Protein AF-A0A916HNC7-F1 (afdb_monomer)

Mean predicted aligned error: 15.99 Å

Structure (mmCIF, N/CA/C/O backbone):
data_AF-A0A916HNC7-F1
#
_entry.id   AF-A0A916HNC7-F1
#
loop_
_atom_site.group_PDB
_atom_site.id
_atom_site.type_symbol
_atom_site.label_atom_id
_atom_site.label_alt_id
_atom_site.label_comp_id
_atom_site.label_asym_id
_atom_site.label_entity_id
_atom_site.label_seq_id
_atom_site.pdbx_PDB_ins_code
_atom_site.Cartn_x
_atom_site.Cartn_y
_atom_site.Cartn_z
_atom_site.occupancy
_atom_site.B_iso_or_equiv
_atom_site.auth_seq_id
_atom_site.auth_comp_id
_atom_site.auth_asym_id
_atom_site.auth_atom_id
_atom_site.pdbx_PDB_model_num
ATOM 1 N N . MET A 1 1 ? 37.718 9.934 -47.289 1.00 66.25 1 MET A N 1
ATOM 2 C CA . MET A 1 1 ? 36.359 10.531 -47.245 1.00 66.25 1 MET A CA 1
ATOM 3 C C . MET A 1 1 ? 35.259 9.534 -46.862 1.00 66.25 1 MET A C 1
ATOM 5 O O . MET A 1 1 ? 34.589 9.770 -45.871 1.00 66.25 1 MET A O 1
ATOM 9 N N . ARG A 1 2 ? 35.081 8.401 -47.563 1.00 83.00 2 ARG A N 1
ATOM 10 C CA . ARG A 1 2 ? 33.967 7.450 -47.305 1.00 83.00 2 ARG A CA 1
ATOM 11 C C . ARG A 1 2 ? 34.020 6.751 -45.932 1.00 83.00 2 ARG A C 1
ATOM 13 O O . ARG A 1 2 ? 32.984 6.486 -45.340 1.00 83.00 2 ARG A O 1
ATOM 20 N N . TRP A 1 3 ? 35.221 6.500 -45.409 1.00 88.69 3 TRP A N 1
ATOM 21 C CA . TRP A 1 3 ? 35.422 5.854 -44.102 1.00 88.69 3 TRP A CA 1
ATOM 22 C C . TRP A 1 3 ? 35.099 6.773 -42.917 1.00 88.69 3 TRP A C 1
ATOM 24 O O . TRP A 1 3 ? 34.517 6.327 -41.938 1.00 88.69 3 TRP A O 1
ATOM 34 N N . LEU A 1 4 ? 35.399 8.070 -43.039 1.00 90.19 4 LEU A N 1
ATOM 35 C CA . LEU A 1 4 ? 35.003 9.080 -42.051 1.00 90.19 4 LEU A CA 1
ATOM 36 C C . LEU A 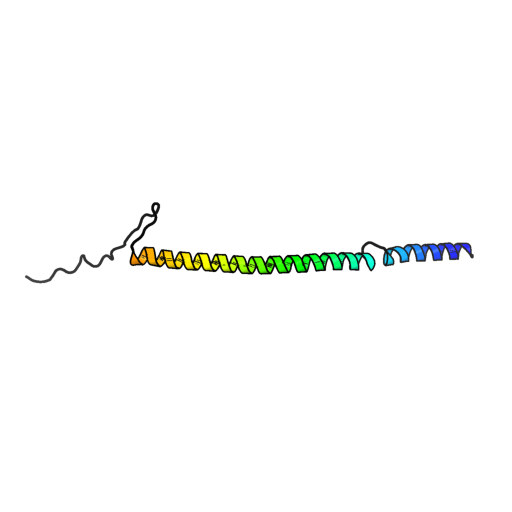1 4 ? 33.478 9.175 -41.931 1.00 90.19 4 LEU A C 1
ATOM 38 O O . LEU A 1 4 ? 32.958 9.240 -40.823 1.00 90.19 4 LEU A O 1
ATOM 42 N N . ALA A 1 5 ? 32.764 9.105 -43.059 1.00 90.50 5 ALA A N 1
ATOM 43 C CA . ALA A 1 5 ? 31.304 9.078 -43.063 1.00 90.50 5 ALA A CA 1
ATOM 44 C C . ALA A 1 5 ? 30.746 7.828 -42.358 1.00 90.50 5 ALA A C 1
ATOM 46 O O . ALA A 1 5 ? 29.813 7.943 -41.571 1.00 90.50 5 ALA A O 1
ATOM 47 N N . LEU A 1 6 ? 31.343 6.650 -42.576 1.00 94.06 6 LEU A N 1
ATOM 48 C CA . LEU A 1 6 ? 30.941 5.417 -41.886 1.00 94.06 6 LEU A CA 1
ATOM 49 C C . LEU A 1 6 ? 31.163 5.490 -40.372 1.00 94.06 6 LEU A C 1
ATOM 51 O O . LEU A 1 6 ? 30.292 5.070 -39.616 1.00 94.06 6 LEU A O 1
ATOM 55 N N . ILE A 1 7 ? 32.285 6.061 -39.927 1.00 94.44 7 ILE A N 1
ATOM 56 C CA . ILE A 1 7 ? 32.565 6.266 -38.498 1.00 94.44 7 ILE A CA 1
ATOM 57 C C . ILE A 1 7 ? 31.541 7.222 -37.880 1.00 94.44 7 ILE A C 1
ATOM 59 O O . ILE A 1 7 ? 31.026 6.949 -36.800 1.00 94.44 7 ILE A O 1
ATOM 63 N N . PHE A 1 8 ? 31.192 8.307 -38.573 1.00 93.00 8 PHE A N 1
ATOM 64 C CA . PHE A 1 8 ? 30.163 9.239 -38.109 1.00 93.00 8 PHE A CA 1
ATOM 65 C C . PHE A 1 8 ? 28.783 8.587 -38.013 1.00 93.00 8 PHE A C 1
ATOM 67 O O . PHE A 1 8 ? 28.088 8.762 -37.016 1.00 93.00 8 PHE A O 1
ATOM 74 N N . VAL A 1 9 ? 28.396 7.793 -39.012 1.00 93.69 9 VAL A N 1
ATOM 75 C CA . VAL A 1 9 ? 27.133 7.043 -38.983 1.00 93.69 9 VAL A CA 1
ATOM 76 C C . VAL A 1 9 ? 27.127 6.038 -37.831 1.00 93.69 9 VAL A C 1
ATOM 78 O O . VAL A 1 9 ? 26.149 5.969 -37.092 1.00 93.69 9 VAL A O 1
ATOM 81 N N . ALA A 1 10 ? 28.226 5.309 -37.623 1.00 92.81 10 ALA A N 1
ATOM 82 C CA . ALA A 1 10 ? 28.357 4.381 -36.504 1.00 92.81 10 ALA A CA 1
ATOM 83 C C . ALA A 1 10 ? 28.262 5.100 -35.148 1.00 92.81 10 ALA A C 1
ATOM 85 O O . ALA A 1 10 ? 27.576 4.615 -34.251 1.00 92.81 10 ALA A O 1
ATOM 86 N N . ALA A 1 11 ? 28.881 6.277 -35.015 1.00 90.75 11 ALA A N 1
ATOM 87 C CA . ALA A 1 11 ? 28.799 7.096 -33.809 1.00 90.75 11 ALA A CA 1
ATOM 88 C C . ALA A 1 11 ? 27.366 7.583 -33.536 1.00 90.75 11 ALA A C 1
ATOM 90 O O . ALA A 1 11 ? 26.909 7.512 -32.399 1.00 90.75 11 ALA A O 1
ATOM 91 N N . ILE A 1 12 ? 26.633 8.010 -34.570 1.00 91.00 12 ILE A N 1
ATOM 92 C CA . ILE A 1 12 ? 25.226 8.425 -34.450 1.00 91.00 12 ILE A CA 1
ATOM 93 C C . ILE A 1 12 ? 24.348 7.244 -34.022 1.00 91.00 12 ILE A C 1
ATOM 95 O O . ILE A 1 12 ? 23.551 7.373 -33.100 1.00 91.00 12 ILE A O 1
ATOM 99 N N . VAL A 1 13 ? 24.510 6.070 -34.637 1.00 89.75 13 VAL A N 1
ATOM 100 C CA . VAL A 1 13 ? 23.737 4.873 -34.262 1.00 89.75 13 VAL A CA 1
ATOM 101 C C . VAL A 1 13 ? 24.046 4.449 -32.825 1.00 89.75 13 VAL A C 1
ATOM 103 O O . VAL A 1 13 ? 23.125 4.144 -32.069 1.00 89.75 13 VAL A O 1
ATOM 106 N N . ALA A 1 14 ? 25.317 4.489 -32.419 1.00 85.31 14 ALA A N 1
ATOM 107 C CA . ALA A 1 14 ? 25.734 4.169 -31.056 1.00 85.31 14 ALA A CA 1
ATOM 108 C C . ALA A 1 14 ? 25.163 5.140 -30.008 1.00 85.31 14 ALA A C 1
ATOM 110 O O . ALA A 1 14 ? 24.919 4.725 -28.878 1.00 85.31 14 ALA A O 1
ATOM 111 N N . LEU A 1 15 ? 24.920 6.403 -30.370 1.00 83.00 15 LEU A N 1
ATOM 112 C CA . LEU A 1 15 ? 24.308 7.410 -29.494 1.00 83.00 15 LEU A CA 1
ATOM 113 C C . LEU A 1 15 ? 22.776 7.320 -29.456 1.00 83.00 15 LEU A C 1
ATOM 115 O O . LEU A 1 15 ? 22.167 7.564 -28.414 1.00 83.00 15 LEU A O 1
ATOM 119 N N . GLN A 1 16 ? 22.151 6.914 -30.561 1.00 80.44 16 GLN A N 1
ATOM 120 C CA . GLN A 1 16 ? 20.698 6.764 -30.659 1.00 80.44 16 GLN A CA 1
ATOM 121 C C . GLN A 1 16 ? 20.205 5.473 -29.989 1.00 80.44 16 GLN A C 1
ATOM 123 O O . GLN A 1 16 ? 19.110 5.447 -29.424 1.00 80.44 16 GLN A O 1
ATOM 128 N N . TYR A 1 17 ? 21.011 4.409 -30.007 1.00 78.50 17 TYR A N 1
ATOM 12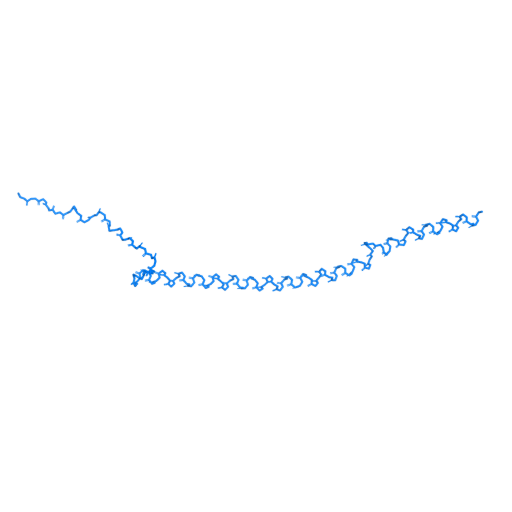9 C CA . TYR A 1 17 ? 20.646 3.101 -29.455 1.00 78.50 17 TYR A CA 1
ATOM 130 C C . TYR A 1 17 ? 20.306 3.136 -27.945 1.00 78.50 17 TYR A C 1
ATOM 132 O O . TYR A 1 17 ? 19.268 2.593 -27.557 1.00 78.50 17 TYR A O 1
ATOM 140 N N . PRO A 1 18 ? 21.069 3.836 -27.077 1.00 75.00 18 PRO A N 1
ATOM 141 C CA . PRO A 1 18 ? 20.712 4.046 -25.675 1.00 75.00 18 PRO A CA 1
ATOM 142 C C . PRO A 1 18 ? 19.415 4.828 -25.463 1.00 75.00 18 PRO A C 1
ATOM 144 O O . PRO A 1 18 ? 18.771 4.636 -24.438 1.00 75.00 18 PRO A O 1
ATOM 147 N N . MET A 1 19 ? 18.994 5.695 -26.389 1.00 69.06 19 MET A N 1
ATOM 148 C CA . MET A 1 19 ? 17.697 6.374 -26.244 1.00 69.06 19 MET A CA 1
ATOM 149 C C . MET A 1 19 ? 16.524 5.425 -26.504 1.00 69.06 19 MET A C 1
ATOM 151 O O . MET A 1 19 ? 15.449 5.609 -25.939 1.00 69.06 19 MET A O 1
ATOM 155 N N . TRP A 1 20 ? 16.724 4.396 -27.331 1.00 66.62 20 TRP A N 1
ATOM 156 C CA . TRP A 1 20 ? 15.684 3.420 -27.656 1.00 66.62 20 TRP A CA 1
ATOM 157 C C . TRP A 1 20 ? 15.648 2.260 -26.644 1.00 66.62 20 TRP A C 1
ATOM 159 O O . TRP A 1 20 ? 14.564 1.815 -26.269 1.00 66.62 20 TRP A O 1
ATOM 169 N N . LEU A 1 21 ? 16.815 1.797 -26.171 1.00 65.56 21 LEU A N 1
ATOM 170 C CA . LEU A 1 21 ? 16.964 0.617 -25.298 1.00 65.56 21 LEU A CA 1
ATOM 171 C C . LEU A 1 21 ? 17.551 0.904 -23.902 1.00 65.56 21 LEU A C 1
ATOM 173 O O . LEU A 1 21 ? 17.734 -0.020 -23.112 1.00 65.56 21 LEU A O 1
ATOM 177 N N . GLY A 1 22 ? 17.893 2.149 -23.580 1.00 65.56 22 GLY A N 1
ATOM 178 C CA . GLY A 1 22 ? 18.485 2.499 -22.288 1.00 65.56 22 GLY A CA 1
ATOM 179 C C . GLY A 1 22 ? 17.513 2.346 -21.122 1.00 65.56 22 GLY A C 1
ATOM 180 O O . GLY A 1 22 ? 16.326 2.088 -21.295 1.00 65.56 22 GLY A O 1
ATOM 181 N N . LYS A 1 23 ? 18.018 2.563 -19.904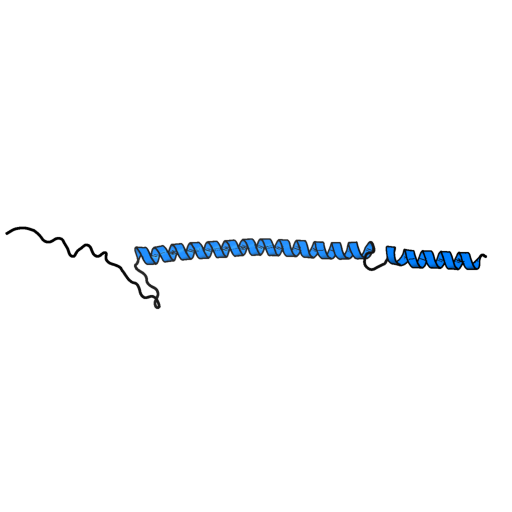 1.00 58.50 23 LYS A N 1
ATOM 182 C CA . LYS A 1 23 ? 17.306 2.365 -18.623 1.00 58.50 23 LYS A CA 1
ATOM 183 C C . LYS A 1 23 ? 15.991 3.163 -18.466 1.00 58.50 23 LYS A C 1
ATOM 185 O O . LYS A 1 23 ? 15.264 2.915 -17.514 1.00 58.50 23 LYS A O 1
ATOM 190 N N . GLY A 1 24 ? 15.680 4.080 -19.389 1.00 58.53 24 GLY A N 1
ATOM 191 C CA . GLY A 1 24 ? 14.406 4.808 -19.493 1.00 58.53 24 GLY A CA 1
ATOM 192 C C . GLY A 1 24 ? 13.704 4.672 -20.856 1.00 58.53 24 GLY A C 1
ATOM 193 O O . GLY A 1 24 ? 12.855 5.492 -21.187 1.00 58.53 24 GLY A O 1
ATOM 194 N N . GLY A 1 25 ? 14.082 3.689 -21.677 1.00 68.50 25 GLY A N 1
ATOM 195 C CA . GLY A 1 25 ? 13.490 3.446 -22.992 1.00 68.50 25 GLY A CA 1
ATOM 196 C C . GLY A 1 25 ? 12.048 2.931 -22.907 1.00 68.50 25 GLY A C 1
ATOM 197 O O . GLY A 1 25 ? 11.619 2.380 -21.892 1.00 68.50 25 GLY A O 1
ATOM 198 N N . TRP A 1 26 ? 11.305 3.058 -24.008 1.00 61.66 26 TRP A N 1
ATOM 199 C CA . TRP A 1 26 ? 9.867 2.741 -24.120 1.00 61.66 26 TRP A CA 1
ATOM 200 C C . TRP A 1 26 ? 9.478 1.316 -23.672 1.00 61.66 26 TRP A C 1
ATOM 202 O O . TRP A 1 26 ? 8.332 1.055 -23.307 1.00 61.66 26 TRP A O 1
ATOM 212 N N . PHE A 1 27 ? 10.416 0.367 -23.701 1.00 65.19 27 PHE A N 1
ATOM 213 C CA . PHE A 1 27 ? 10.202 -0.989 -23.187 1.00 65.19 27 PHE A CA 1
ATOM 214 C C . PHE A 1 27 ? 10.298 -1.070 -21.659 1.00 65.19 27 PHE A C 1
ATOM 216 O O . PHE A 1 27 ? 9.471 -1.737 -21.045 1.00 65.19 27 PHE A O 1
ATOM 223 N N . ALA A 1 28 ? 11.249 -0.359 -21.046 1.00 66.19 28 ALA A N 1
ATOM 224 C CA . ALA A 1 28 ? 11.417 -0.331 -19.595 1.00 66.19 28 ALA A CA 1
ATOM 225 C C . ALA A 1 28 ? 10.244 0.381 -18.906 1.00 66.19 28 ALA A C 1
ATOM 227 O O . ALA A 1 28 ? 9.759 -0.093 -17.884 1.00 66.19 28 ALA A O 1
ATOM 228 N N . VAL A 1 29 ? 9.737 1.467 -19.505 1.00 68.69 29 VAL A N 1
ATOM 229 C CA . VAL A 1 29 ? 8.566 2.196 -18.986 1.00 68.69 29 VAL A CA 1
ATOM 230 C C . VAL A 1 29 ? 7.313 1.323 -19.006 1.00 68.69 29 VAL A C 1
ATOM 232 O O . VAL A 1 29 ? 6.605 1.277 -18.012 1.00 68.69 29 VAL A O 1
ATOM 235 N N . ARG A 1 30 ? 7.063 0.561 -20.081 1.00 65.38 30 ARG A N 1
ATOM 236 C CA . ARG A 1 30 ? 5.877 -0.312 -20.158 1.00 65.38 30 ARG A CA 1
ATOM 237 C C . ARG A 1 30 ? 5.895 -1.453 -19.144 1.00 65.38 30 ARG A C 1
ATOM 239 O O . ARG A 1 30 ? 4.848 -1.796 -18.603 1.00 65.38 30 ARG A O 1
ATOM 246 N N . GLU A 1 31 ? 7.062 -2.036 -18.887 1.00 69.94 31 GLU A N 1
ATOM 247 C CA . GLU A 1 31 ? 7.193 -3.088 -17.875 1.00 69.94 31 GLU A CA 1
ATOM 248 C C . GLU A 1 31 ? 7.065 -2.514 -16.457 1.00 69.94 31 GLU A C 1
ATOM 250 O O . GLU A 1 31 ? 6.385 -3.094 -15.610 1.00 69.94 31 GLU A O 1
ATOM 255 N N . LEU A 1 32 ? 7.642 -1.334 -16.211 1.00 68.25 32 LEU A N 1
ATOM 256 C CA . LEU A 1 32 ? 7.533 -0.662 -14.920 1.00 68.25 32 LEU A CA 1
ATOM 257 C C . LEU A 1 32 ? 6.101 -0.174 -14.647 1.00 68.25 32 LEU A C 1
ATOM 259 O O . LEU A 1 32 ? 5.596 -0.387 -13.549 1.00 68.25 32 LEU A O 1
ATOM 263 N N . ASP A 1 33 ? 5.410 0.384 -15.644 1.00 74.12 33 ASP A N 1
ATOM 264 C CA . ASP A 1 33 ? 3.995 0.770 -15.543 1.00 74.12 33 ASP A CA 1
ATOM 265 C C . ASP A 1 33 ? 3.106 -0.438 -15.246 1.00 74.12 33 ASP A C 1
ATOM 267 O O . ASP A 1 33 ? 2.209 -0.368 -14.401 1.00 74.12 33 ASP A O 1
ATOM 271 N N . ARG A 1 34 ? 3.381 -1.581 -15.885 1.00 71.31 34 ARG A N 1
ATOM 272 C CA . ARG A 1 34 ? 2.665 -2.827 -15.608 1.00 71.31 34 ARG A CA 1
ATOM 273 C C . ARG A 1 34 ? 2.870 -3.264 -14.154 1.00 71.31 34 ARG A C 1
ATOM 275 O O . ARG A 1 34 ? 1.890 -3.580 -13.482 1.00 71.31 34 ARG A O 1
ATOM 282 N N . GLN A 1 35 ? 4.096 -3.232 -13.635 1.00 71.81 35 GLN A N 1
ATOM 283 C CA . GLN A 1 35 ? 4.373 -3.584 -12.234 1.00 71.81 35 GLN A CA 1
ATOM 284 C C . GLN A 1 35 ? 3.732 -2.604 -11.241 1.00 71.81 35 GLN A C 1
ATOM 286 O O . GLN A 1 35 ? 3.157 -3.034 -10.238 1.00 71.81 35 GLN A O 1
ATOM 291 N N . VAL A 1 36 ? 3.758 -1.303 -11.543 1.00 76.69 36 VAL A N 1
ATOM 292 C CA . VAL A 1 36 ? 3.107 -0.266 -10.730 1.00 76.69 36 VAL A CA 1
ATOM 293 C C . VAL A 1 36 ? 1.590 -0.452 -10.718 1.00 76.69 36 VAL A C 1
ATOM 295 O O . VAL A 1 36 ? 0.985 -0.339 -9.654 1.00 76.69 36 VAL A O 1
ATOM 298 N N . SER A 1 37 ? 0.968 -0.779 -11.856 1.00 73.44 37 SER A N 1
ATOM 299 C CA . SER A 1 37 ? -0.481 -1.020 -11.922 1.00 73.44 37 SER A CA 1
ATOM 300 C C . SER A 1 37 ? -0.908 -2.196 -11.038 1.00 73.44 37 SER A C 1
ATOM 302 O O . SER A 1 37 ? -1.794 -2.048 -10.202 1.00 73.44 37 SER A O 1
ATOM 304 N N . LEU A 1 38 ? -0.187 -3.320 -11.106 1.00 74.81 38 LEU A N 1
ATOM 305 C CA . LEU A 1 38 ? -0.474 -4.506 -10.296 1.00 74.81 38 LEU A CA 1
ATOM 306 C C . LEU A 1 38 ? -0.313 -4.238 -8.793 1.00 74.81 38 LEU A C 1
ATOM 308 O O . LEU A 1 38 ? -1.108 -4.715 -7.984 1.00 74.81 38 LEU A O 1
ATOM 312 N N . GLN A 1 39 ? 0.704 -3.463 -8.404 1.00 70.19 39 GLN A N 1
ATOM 313 C CA . GLN A 1 39 ? 0.889 -3.075 -7.005 1.00 70.19 39 GLN A CA 1
ATOM 314 C C . GLN A 1 39 ? -0.168 -2.083 -6.516 1.00 70.19 39 GLN A C 1
ATOM 316 O O . GLN A 1 39 ? -0.514 -2.116 -5.333 1.00 70.19 39 GLN A O 1
ATOM 321 N N . ARG A 1 40 ? -0.681 -1.205 -7.386 1.00 76.56 40 ARG A N 1
ATOM 322 C CA . ARG A 1 40 ? -1.768 -0.281 -7.037 1.00 76.56 40 ARG A CA 1
ATOM 323 C C . ARG A 1 40 ? -3.065 -1.030 -6.767 1.00 76.56 40 ARG A C 1
ATOM 325 O O . ARG A 1 40 ? -3.634 -0.825 -5.699 1.00 76.56 40 ARG A O 1
ATOM 332 N N . ASP A 1 41 ? -3.446 -1.957 -7.639 1.00 78.69 41 ASP A N 1
ATOM 333 C CA . ASP A 1 41 ? -4.656 -2.770 -7.459 1.00 78.69 41 ASP A CA 1
ATOM 334 C C . ASP A 1 41 ? -4.584 -3.612 -6.172 1.00 78.69 41 ASP A C 1
ATOM 336 O O . ASP A 1 41 ? -5.543 -3.710 -5.401 1.00 78.69 41 ASP A O 1
ATOM 340 N N . ALA A 1 42 ? -3.412 -4.195 -5.890 1.00 80.69 42 ALA A N 1
ATOM 341 C CA . ALA A 1 42 ? -3.191 -4.950 -4.660 1.00 80.69 42 ALA A CA 1
ATOM 342 C C . ALA A 1 42 ? -3.282 -4.059 -3.408 1.00 80.69 42 ALA A C 1
ATOM 344 O O . ALA A 1 42 ? -3.911 -4.447 -2.419 1.00 80.69 42 ALA A O 1
ATOM 345 N N . ASN A 1 43 ? -2.689 -2.861 -3.450 1.00 84.81 43 ASN A N 1
ATOM 346 C CA . ASN A 1 43 ? -2.771 -1.896 -2.352 1.00 84.81 43 ASN A CA 1
ATOM 347 C C . ASN A 1 43 ? -4.195 -1.398 -2.124 1.00 84.81 43 ASN A C 1
ATOM 349 O O . ASN A 1 43 ? -4.611 -1.276 -0.976 1.00 84.81 43 ASN A O 1
ATOM 353 N N . GLU A 1 44 ? -4.958 -1.137 -3.181 1.00 85.19 44 GLU A N 1
ATOM 354 C CA . GLU A 1 44 ? -6.345 -0.693 -3.060 1.00 85.19 44 GLU A CA 1
ATOM 355 C C . GLU A 1 44 ? -7.205 -1.756 -2.368 1.00 85.19 44 GLU A C 1
ATOM 357 O O . GLU A 1 44 ? -7.932 -1.459 -1.418 1.00 85.19 44 GLU A O 1
ATOM 362 N N . LYS A 1 45 ? -7.032 -3.028 -2.744 1.00 83.56 45 LYS A N 1
ATOM 363 C CA . LYS A 1 45 ? -7.708 -4.149 -2.081 1.00 83.56 45 LYS A CA 1
ATOM 364 C C . LYS A 1 45 ? -7.335 -4.278 -0.603 1.00 83.56 45 LYS A C 1
ATOM 366 O O . LYS A 1 45 ? -8.198 -4.580 0.225 1.00 83.56 45 LYS A O 1
ATOM 371 N N . LEU A 1 46 ? -6.062 -4.075 -0.263 1.00 80.12 46 LEU A N 1
ATOM 372 C CA . LEU A 1 46 ? -5.609 -4.075 1.128 1.00 80.12 46 LEU A CA 1
ATOM 373 C C . LEU A 1 46 ? -6.172 -2.882 1.904 1.00 80.12 46 LEU A C 1
ATOM 375 O O . LEU A 1 46 ? -6.588 -3.062 3.047 1.00 80.12 46 LEU A O 1
ATOM 379 N N . ARG A 1 47 ? -6.248 -1.700 1.283 1.00 85.44 47 ARG A N 1
ATOM 380 C CA . ARG A 1 47 ? -6.804 -0.495 1.904 1.00 85.44 47 ARG A CA 1
ATOM 381 C C . ARG A 1 47 ? -8.280 -0.674 2.242 1.00 85.44 47 ARG A C 1
ATOM 383 O O . ARG A 1 47 ? -8.646 -0.462 3.389 1.00 85.44 47 ARG A O 1
ATOM 390 N N . MET A 1 48 ? -9.085 -1.177 1.304 1.00 85.19 48 MET A N 1
ATOM 391 C CA . MET A 1 48 ? -10.506 -1.464 1.551 1.00 85.19 48 MET A CA 1
ATOM 392 C C . MET A 1 48 ? -10.713 -2.455 2.704 1.00 85.19 48 MET A C 1
ATOM 394 O O . MET A 1 48 ? -11.600 -2.278 3.533 1.00 85.19 48 MET A O 1
ATOM 398 N N . ARG A 1 49 ? -9.883 -3.503 2.788 1.00 86.50 49 ARG A N 1
ATOM 399 C CA . ARG A 1 49 ? -9.941 -4.464 3.902 1.00 86.50 49 ARG A CA 1
ATOM 400 C C . ARG A 1 49 ? -9.563 -3.837 5.237 1.00 86.50 49 ARG A C 1
ATOM 402 O O . ARG A 1 49 ? -10.168 -4.172 6.246 1.00 86.50 49 ARG A O 1
ATOM 409 N N . ASN A 1 50 ? -8.551 -2.977 5.242 1.00 90.50 50 ASN A N 1
ATOM 410 C CA . ASN A 1 50 ? -8.112 -2.295 6.451 1.00 90.50 50 ASN A CA 1
ATOM 411 C C . ASN A 1 50 ? -9.190 -1.319 6.942 1.00 90.50 50 ASN A C 1
ATOM 413 O O . ASN A 1 50 ? -9.542 -1.352 8.111 1.00 90.50 50 ASN A O 1
ATOM 417 N N . GLU A 1 51 ? -9.792 -0.548 6.034 1.00 88.38 51 GLU A N 1
ATOM 418 C CA . GLU A 1 51 ? -10.921 0.336 6.343 1.00 88.38 51 GLU A CA 1
ATOM 419 C C . GLU A 1 51 ? -12.113 -0.438 6.934 1.00 88.38 51 GLU A C 1
ATOM 421 O O . GLU A 1 51 ? -12.689 0.005 7.926 1.00 88.38 51 GLU A O 1
ATOM 426 N N . ALA A 1 52 ? -12.447 -1.613 6.385 1.00 87.25 52 ALA A N 1
ATOM 427 C CA . ALA A 1 52 ? -13.499 -2.471 6.935 1.00 87.25 52 ALA A CA 1
ATOM 428 C C . ALA A 1 52 ? -13.151 -3.004 8.336 1.00 87.25 52 ALA A C 1
ATOM 430 O O . ALA A 1 52 ? -13.9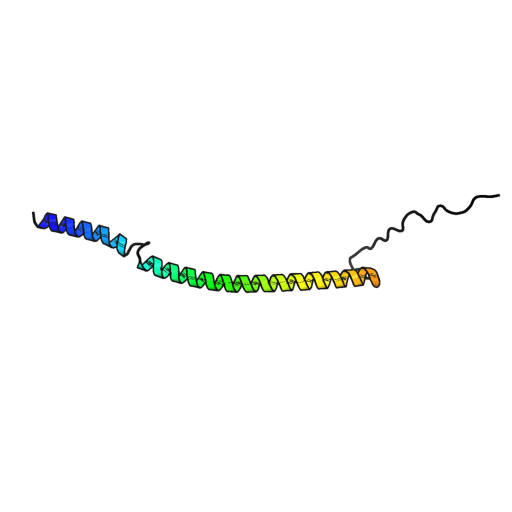51 -2.882 9.256 1.00 87.25 52 ALA A O 1
ATOM 431 N N . LEU A 1 53 ? -11.937 -3.530 8.525 1.00 84.94 53 LEU A N 1
ATOM 432 C CA . LEU A 1 53 ? -11.485 -4.029 9.829 1.00 84.94 53 LEU A CA 1
ATOM 433 C C . LEU A 1 53 ? -11.434 -2.925 10.888 1.00 84.94 53 LEU A C 1
ATOM 435 O O . LEU A 1 53 ? -11.763 -3.160 12.045 1.00 84.94 53 LEU A O 1
ATOM 439 N N . ASP A 1 54 ? -11.019 -1.721 10.510 1.00 89.06 54 ASP A N 1
ATOM 440 C CA . ASP A 1 54 ? -10.967 -0.583 11.422 1.00 89.06 54 ASP A CA 1
ATOM 441 C C . ASP A 1 54 ? -12.371 -0.082 11.799 1.00 89.06 54 ASP A C 1
ATOM 443 O O . ASP A 1 54 ? -12.584 0.397 12.915 1.00 89.06 54 ASP A O 1
ATOM 447 N N . ALA A 1 55 ? -13.349 -0.224 10.900 1.00 85.31 55 ALA A N 1
ATOM 448 C CA . ALA A 1 55 ? -14.754 -0.009 11.228 1.00 85.31 55 ALA A CA 1
ATOM 449 C C . ALA A 1 55 ? -15.264 -1.075 12.213 1.00 85.31 55 ALA A C 1
ATOM 451 O O . ALA A 1 55 ? -15.839 -0.709 13.236 1.00 85.31 55 ALA A O 1
ATOM 452 N N . ASP A 1 56 ? -14.972 -2.356 11.972 1.00 84.88 56 ASP A N 1
ATOM 453 C CA . ASP A 1 56 ? -15.360 -3.457 12.866 1.00 84.88 56 ASP A CA 1
ATOM 454 C C . ASP A 1 56 ? -14.749 -3.289 14.268 1.00 84.88 56 ASP A C 1
ATOM 456 O O . ASP A 1 56 ? -15.423 -3.456 15.284 1.00 84.88 56 ASP A O 1
ATOM 460 N N . VAL A 1 57 ? -13.469 -2.909 14.350 1.00 88.31 57 VAL A N 1
ATOM 461 C CA . VAL A 1 57 ? -12.790 -2.653 15.631 1.00 88.31 57 VAL A CA 1
ATOM 462 C C . VAL A 1 57 ? -13.422 -1.475 16.366 1.00 88.31 57 VAL A C 1
ATOM 464 O O . VAL A 1 57 ? -13.553 -1.524 17.591 1.00 88.31 57 VAL A O 1
ATOM 467 N N . ARG A 1 58 ? -13.801 -0.411 15.651 1.00 86.12 58 ARG A N 1
ATOM 468 C CA . ARG A 1 58 ? -14.491 0.734 16.256 1.00 86.12 58 ARG A CA 1
ATOM 469 C C . ARG A 1 58 ? -15.866 0.344 16.781 1.00 86.12 58 ARG A C 1
ATOM 471 O O . ARG A 1 58 ? -16.162 0.674 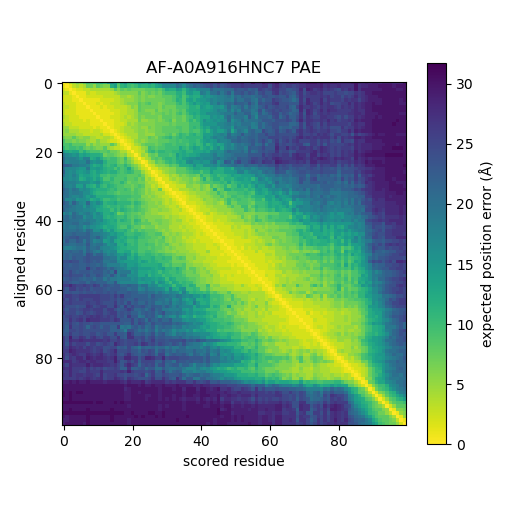17.924 1.00 86.12 58 ARG A O 1
ATOM 478 N N . ASP A 1 59 ? -16.647 -0.399 16.005 1.00 85.69 59 ASP A N 1
ATOM 479 C CA . ASP A 1 59 ? -17.970 -0.872 16.417 1.00 85.69 59 ASP A CA 1
ATOM 480 C C . ASP A 1 59 ? -17.890 -1.770 17.661 1.00 85.69 59 ASP A C 1
ATOM 482 O O . ASP A 1 59 ? -18.578 -1.531 18.653 1.00 85.69 59 ASP A O 1
ATOM 486 N N . LEU A 1 60 ? -16.953 -2.724 17.678 1.00 85.06 60 LEU A N 1
ATOM 487 C CA . LEU A 1 60 ? -16.710 -3.586 18.838 1.00 85.06 60 LEU A CA 1
ATOM 488 C C . LEU A 1 60 ? -16.306 -2.790 20.083 1.00 85.06 60 LEU A C 1
ATOM 490 O O . LEU A 1 60 ? -16.788 -3.081 21.179 1.00 85.06 60 LEU A O 1
ATOM 494 N N . LYS A 1 61 ? -15.439 -1.780 19.932 1.00 82.81 61 LYS A N 1
ATOM 495 C CA . LYS A 1 61 ? -15.034 -0.912 21.046 1.00 82.81 61 LYS A CA 1
ATOM 496 C C . LYS A 1 61 ? -16.215 -0.116 21.582 1.00 82.81 61 LYS A C 1
ATOM 498 O O . LYS A 1 61 ? -16.491 -0.206 22.774 1.00 82.81 61 LYS A O 1
ATOM 503 N N . THR A 1 62 ? -16.948 0.583 20.720 1.00 80.69 62 THR A N 1
ATOM 504 C CA . THR A 1 62 ? -18.112 1.378 21.128 1.00 80.69 62 THR A CA 1
ATOM 505 C C . THR A 1 62 ? -19.202 0.509 21.758 1.00 80.69 62 THR A C 1
ATOM 507 O O . THR A 1 62 ? -19.759 0.878 22.790 1.00 80.69 62 THR A O 1
ATOM 510 N N . GLY A 1 63 ? -19.464 -0.679 21.206 1.00 82.31 63 GLY A N 1
ATOM 511 C CA . GLY A 1 63 ? -20.381 -1.647 21.805 1.00 82.31 63 GLY A CA 1
ATOM 512 C C . GLY A 1 63 ? -19.919 -2.116 23.187 1.00 82.31 63 GLY A C 1
ATOM 513 O O . GLY A 1 63 ? -20.722 -2.176 24.117 1.00 82.31 63 GLY A O 1
ATOM 514 N N . SER A 1 64 ? -18.623 -2.400 23.354 1.00 81.62 64 SER A N 1
ATOM 515 C CA . SER A 1 64 ? -18.061 -2.821 24.644 1.00 81.62 64 SER A CA 1
ATOM 516 C C . SER A 1 64 ? -18.101 -1.716 25.705 1.00 81.62 64 SER A C 1
ATOM 518 O O . SER A 1 64 ? -18.466 -1.991 26.845 1.00 81.62 64 SER A O 1
ATOM 520 N N . GLU A 1 65 ? -17.817 -0.469 25.324 1.00 84.31 65 GLU A N 1
ATOM 521 C CA . GLU A 1 65 ? -17.884 0.701 26.205 1.00 84.31 65 GLU A CA 1
ATOM 522 C C . GLU A 1 65 ? -19.323 0.968 26.658 1.00 84.31 65 GLU A C 1
ATOM 524 O O . GLU A 1 65 ? -19.565 1.169 27.847 1.00 84.31 65 GLU A O 1
ATOM 529 N N . ALA A 1 66 ? -20.294 0.878 25.744 1.00 81.81 66 ALA A N 1
ATOM 530 C CA . ALA A 1 66 ? -21.709 1.035 26.074 1.00 81.81 66 ALA A CA 1
ATOM 531 C C . ALA A 1 66 ? -22.202 -0.043 27.058 1.00 81.81 66 ALA A C 1
ATOM 533 O O . ALA A 1 66 ? -22.983 0.241 27.971 1.00 81.81 66 ALA A O 1
ATOM 534 N N . ILE A 1 67 ? -21.735 -1.286 26.900 1.00 84.56 67 ILE A N 1
ATOM 535 C CA . ILE A 1 67 ? -22.053 -2.380 27.828 1.00 84.56 67 ILE A CA 1
ATOM 536 C C . ILE A 1 67 ? -21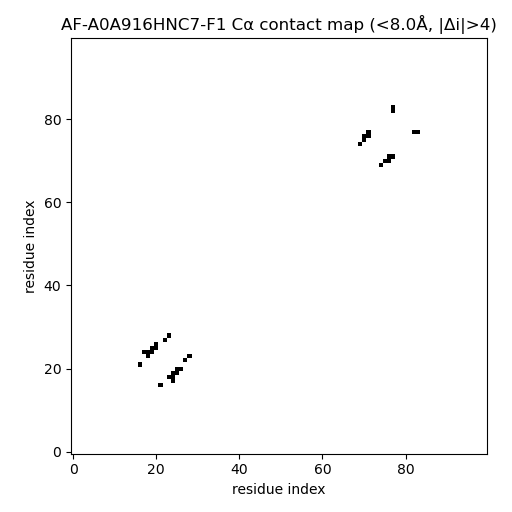.374 -2.156 29.185 1.00 84.56 67 ILE A C 1
ATOM 538 O O . ILE A 1 67 ? -22.005 -2.360 30.225 1.00 84.56 67 ILE A O 1
ATOM 542 N N . GLU A 1 68 ? -20.114 -1.719 29.199 1.00 86.88 68 GLU A N 1
ATOM 543 C CA . GLU A 1 68 ? -19.380 -1.428 30.431 1.00 86.88 68 GLU A CA 1
ATOM 544 C C . GLU A 1 68 ? -20.032 -0.283 31.218 1.00 86.88 68 GLU A C 1
ATOM 546 O O . GLU A 1 68 ? -20.220 -0.400 32.430 1.00 86.88 68 GLU A O 1
ATOM 551 N N . GLU A 1 69 ? -20.450 0.791 30.546 1.00 84.44 69 GLU A N 1
ATOM 552 C CA . GLU A 1 69 ? -21.145 1.913 31.180 1.00 84.44 69 GLU A CA 1
ATOM 553 C C . GLU A 1 69 ? -22.477 1.472 31.798 1.00 84.44 69 GLU A C 1
ATOM 555 O O . GLU A 1 69 ? -22.781 1.830 32.940 1.00 84.44 69 GLU A O 1
ATOM 560 N N . ARG A 1 70 ? -23.244 0.618 31.107 1.00 85.06 70 ARG A N 1
ATOM 561 C CA . ARG A 1 70 ? -24.475 0.016 31.644 1.00 85.06 70 ARG A CA 1
ATOM 562 C C . ARG A 1 70 ? -24.194 -0.850 32.877 1.00 85.06 70 ARG A C 1
ATOM 564 O O . ARG A 1 70 ? -24.891 -0.728 33.882 1.00 85.06 70 ARG A O 1
ATOM 571 N N . ALA A 1 71 ? -23.164 -1.694 32.834 1.00 88.00 71 ALA A N 1
ATOM 572 C CA . ALA A 1 71 ? -22.792 -2.564 33.950 1.00 88.00 71 ALA A CA 1
ATOM 573 C C . ALA A 1 71 ? -22.315 -1.769 35.180 1.00 88.00 71 ALA A C 1
ATOM 575 O O . ALA A 1 71 ? -22.679 -2.094 36.312 1.00 88.00 71 ALA A O 1
ATOM 576 N N . ARG A 1 72 ? -21.543 -0.698 34.970 1.00 88.62 72 ARG A N 1
ATOM 577 C CA . ARG A 1 72 ? -21.077 0.194 36.043 1.00 88.62 72 ARG A CA 1
ATOM 578 C C . ARG A 1 72 ? -22.217 1.022 36.639 1.00 88.62 72 ARG A C 1
ATOM 580 O O . ARG A 1 72 ? -22.321 1.117 37.858 1.00 88.62 72 ARG A O 1
ATOM 587 N N . SER A 1 73 ? -23.068 1.610 35.796 1.00 84.31 73 SER A N 1
ATOM 588 C CA . SER A 1 73 ? -24.139 2.522 36.230 1.00 84.31 73 SER A CA 1
ATOM 589 C C . SER A 1 73 ? -25.326 1.810 36.877 1.00 84.31 73 SER A C 1
ATOM 591 O O . SER A 1 73 ? -25.851 2.301 37.873 1.00 84.31 73 SER A O 1
ATOM 593 N N . GLU A 1 74 ? -25.746 0.659 36.345 1.00 83.75 74 GLU A N 1
ATOM 594 C CA . GLU A 1 74 ? -26.955 -0.026 36.822 1.00 83.75 74 GLU A CA 1
ATOM 595 C C . GLU A 1 74 ? -26.682 -1.147 37.811 1.00 83.75 74 GLU A C 1
ATOM 597 O O . GLU A 1 74 ? -27.443 -1.335 38.757 1.00 83.75 74 GLU A O 1
ATOM 602 N N . LEU A 1 75 ? -25.614 -1.912 37.585 1.00 84.19 75 LEU A N 1
ATOM 603 C CA . LEU A 1 75 ? -25.298 -3.083 38.403 1.00 84.19 75 LEU A CA 1
ATOM 604 C C . LEU A 1 75 ? -24.226 -2.783 39.455 1.00 84.19 75 LEU A C 1
ATOM 606 O O . LEU A 1 75 ? -23.930 -3.649 40.276 1.00 84.19 75 LEU A O 1
ATOM 610 N N . GLY A 1 76 ? -23.630 -1.584 39.431 1.00 83.81 76 GLY A N 1
ATOM 611 C CA . GLY A 1 76 ? -22.526 -1.220 40.319 1.00 83.81 76 GLY A CA 1
ATOM 612 C C . GLY A 1 76 ? -21.308 -2.132 40.157 1.00 83.81 76 GLY A C 1
ATOM 613 O O . GLY A 1 76 ? -20.539 -2.300 41.103 1.00 83.81 76 GLY A O 1
ATOM 614 N N . MET A 1 77 ? -21.155 -2.774 38.991 1.00 85.31 77 MET A N 1
ATOM 615 C CA . MET A 1 77 ? -20.049 -3.694 38.747 1.00 85.31 77 MET A CA 1
ATOM 616 C C . MET A 1 77 ? -18.724 -2.933 38.697 1.00 85.31 77 MET A C 1
ATOM 618 O O . MET A 1 77 ? -18.581 -1.937 37.990 1.00 85.31 77 MET A O 1
ATOM 622 N N . ILE A 1 78 ? -17.746 -3.454 39.430 1.00 85.38 78 ILE A N 1
ATOM 623 C CA . ILE A 1 78 ? -16.372 -2.956 39.514 1.00 85.38 78 ILE A CA 1
ATOM 624 C C . ILE A 1 78 ? -15.417 -4.077 39.108 1.00 85.38 78 ILE A C 1
ATOM 626 O O . ILE A 1 78 ? -15.673 -5.253 39.381 1.00 85.38 78 ILE A O 1
ATOM 630 N N . ARG A 1 79 ? -14.330 -3.728 38.413 1.00 83.56 79 ARG A N 1
ATOM 631 C CA . ARG A 1 79 ? -13.298 -4.703 38.035 1.00 83.56 79 ARG A CA 1
ATOM 632 C C . ARG A 1 79 ? -12.559 -5.213 39.276 1.00 83.56 79 ARG A C 1
ATOM 634 O O . ARG A 1 79 ? -12.505 -4.528 40.293 1.00 83.56 79 ARG A O 1
ATOM 641 N N . GLN A 1 80 ? -11.987 -6.417 39.194 1.00 83.88 80 GLN A N 1
ATOM 642 C CA . GLN A 1 80 ? -11.291 -7.043 40.331 1.00 83.88 80 GLN A CA 1
ATOM 643 C C . GLN A 1 80 ? -10.050 -6.256 40.793 1.00 83.88 80 GLN A C 1
ATOM 645 O O . GLN A 1 80 ? -9.628 -6.396 41.936 1.00 83.88 80 GLN A O 1
ATOM 650 N N . ASP A 1 81 ? -9.481 -5.433 39.916 1.00 88.12 81 ASP A N 1
ATOM 651 C CA . ASP A 1 81 ? -8.276 -4.628 40.110 1.00 88.12 81 ASP A CA 1
ATOM 652 C C . ASP A 1 81 ? -8.560 -3.117 40.256 1.00 88.12 81 ASP A C 1
ATOM 654 O O . ASP A 1 81 ? -7.633 -2.308 40.226 1.00 88.12 81 ASP A O 1
ATOM 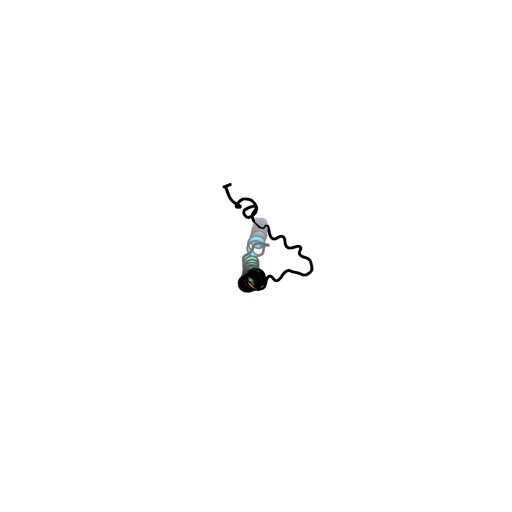658 N N . GLU A 1 82 ? -9.823 -2.714 40.441 1.00 83.44 82 GLU A N 1
ATOM 659 C CA . GLU A 1 82 ? -10.237 -1.306 40.507 1.00 83.44 82 GLU A CA 1
ATOM 660 C C . GLU A 1 82 ? -10.717 -0.910 41.917 1.00 83.44 82 GLU A C 1
ATOM 662 O O . GLU A 1 82 ? -11.481 -1.628 42.563 1.00 83.44 82 GLU A O 1
ATOM 667 N N . VAL A 1 83 ? -10.288 0.262 42.406 1.00 82.69 83 VAL A N 1
ATOM 668 C CA . VAL A 1 83 ? -10.762 0.847 43.673 1.00 82.69 83 VAL A CA 1
ATOM 669 C C . VAL A 1 83 ? -11.789 1.932 43.361 1.00 82.69 83 VAL A C 1
ATOM 671 O O . VAL A 1 83 ? -11.457 2.962 42.777 1.00 82.69 83 VAL A O 1
ATOM 674 N N . PHE A 1 84 ? -13.042 1.706 43.757 1.00 82.88 84 PHE A N 1
ATOM 675 C CA . PHE A 1 84 ? -14.157 2.607 43.471 1.00 82.88 84 PHE A CA 1
ATOM 676 C C . PHE A 1 84 ? -14.408 3.592 44.619 1.00 82.88 84 PHE A C 1
ATOM 678 O O . PHE A 1 84 ? -14.664 3.191 45.754 1.00 82.88 84 PHE A O 1
ATOM 685 N N . PHE A 1 85 ? -14.366 4.892 44.317 1.00 82.19 85 PHE A N 1
ATOM 686 C CA . PHE A 1 85 ? -14.622 5.965 45.280 1.00 82.19 85 PHE A CA 1
ATOM 687 C C . PHE A 1 85 ? -15.971 6.636 44.991 1.00 82.19 85 PHE A C 1
ATOM 689 O O . PHE A 1 85 ? -16.131 7.322 43.984 1.00 82.19 85 PHE A O 1
ATOM 696 N N . LEU A 1 86 ? -16.933 6.497 45.904 1.00 79.56 86 LEU A N 1
ATOM 697 C CA . LEU A 1 86 ? -18.177 7.271 45.900 1.00 79.56 86 LEU A CA 1
ATOM 698 C C . LEU A 1 86 ? -17.989 8.529 46.747 1.00 79.56 86 LEU A C 1
ATOM 700 O O . LEU A 1 86 ? -17.972 8.463 47.977 1.00 79.56 86 LEU A O 1
ATOM 704 N N . LEU A 1 87 ? -17.869 9.691 46.103 1.00 82.44 87 LEU A N 1
ATOM 705 C CA . LEU A 1 87 ? -17.901 10.965 46.815 1.00 82.44 87 LEU A CA 1
ATOM 706 C C . LEU A 1 87 ? -19.351 11.292 47.178 1.00 82.44 87 LEU A C 1
ATOM 708 O O . LEU A 1 87 ? -20.098 11.856 46.379 1.00 82.44 87 LEU A O 1
ATOM 712 N N . GLN A 1 88 ? -19.764 10.947 48.395 1.00 75.75 88 GLN A N 1
ATOM 713 C CA . GLN A 1 88 ? -21.029 11.432 48.932 1.00 75.75 88 GLN A CA 1
ATOM 71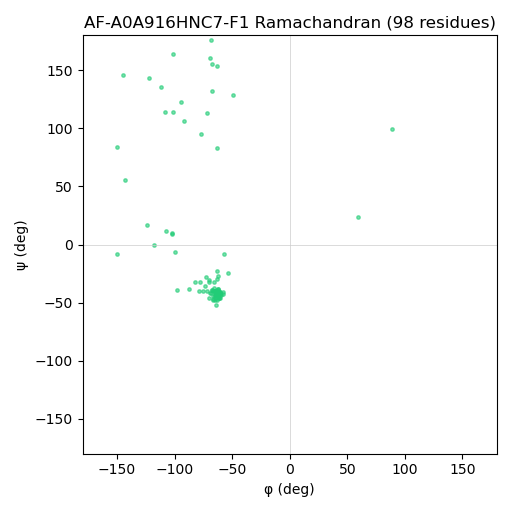4 C C . GLN A 1 88 ? -20.863 12.924 49.245 1.00 75.75 88 GLN A C 1
ATOM 716 O O . GLN A 1 88 ? -20.050 13.302 50.089 1.00 75.75 88 GLN A O 1
ATOM 721 N N . GLY A 1 89 ? -21.582 13.774 48.505 1.00 64.50 89 GLY A N 1
ATOM 722 C CA . GLY A 1 89 ? -21.496 15.224 48.643 1.00 64.50 89 GLY A CA 1
ATOM 723 C C . GLY A 1 89 ? -21.629 15.643 50.105 1.00 64.50 89 GLY A C 1
ATOM 724 O O . GLY A 1 89 ? -22.567 15.242 50.796 1.00 64.50 89 GLY A O 1
ATOM 725 N N . ALA A 1 90 ? -20.682 16.450 50.577 1.00 61.78 90 ALA A N 1
ATOM 726 C CA . ALA A 1 90 ? -20.731 17.080 51.886 1.00 61.78 90 ALA A CA 1
ATOM 727 C C . ALA A 1 90 ? -21.935 18.041 51.944 1.00 61.78 90 ALA A C 1
ATOM 729 O O . ALA A 1 90 ? -21.814 19.233 51.683 1.00 61.78 90 ALA A O 1
ATOM 730 N N . GLY A 1 91 ? -23.120 17.500 52.230 1.00 60.28 91 GLY A N 1
ATOM 731 C CA . GLY A 1 91 ? -24.378 18.248 52.246 1.00 60.28 91 GLY A CA 1
ATOM 732 C C . GLY A 1 91 ? -25.426 17.730 53.231 1.00 60.28 91 GLY A C 1
ATOM 733 O O . GLY A 1 91 ? -26.408 18.420 53.471 1.00 60.28 91 GLY A O 1
ATOM 734 N N . ALA A 1 92 ? -25.218 16.574 53.868 1.00 53.44 92 ALA A N 1
ATOM 735 C CA . ALA A 1 92 ? -26.171 16.015 54.835 1.00 53.44 92 ALA A CA 1
ATOM 736 C C . ALA A 1 92 ? -25.767 16.206 56.312 1.00 53.44 92 ALA A C 1
ATOM 738 O O . ALA A 1 92 ? -26.413 15.659 57.198 1.00 53.44 92 ALA A O 1
ATOM 739 N N . ALA A 1 93 ? -24.722 16.990 56.606 1.00 55.44 93 ALA A N 1
ATOM 740 C CA . ALA A 1 93 ? -24.259 17.228 57.980 1.00 55.44 93 ALA A CA 1
ATOM 741 C C . ALA A 1 93 ? -24.686 18.590 58.568 1.00 55.44 93 ALA A C 1
ATOM 743 O O . ALA A 1 93 ? -24.193 18.979 59.626 1.00 55.44 93 ALA A O 1
ATOM 744 N N . LYS A 1 94 ? -25.579 19.350 57.912 1.00 56.75 94 LYS A N 1
ATOM 745 C CA . LYS A 1 94 ? -25.971 20.684 58.404 1.00 56.75 94 LYS A CA 1
ATOM 746 C C . LYS A 1 94 ? -27.447 21.025 58.182 1.00 56.75 94 LYS A C 1
ATOM 748 O O . LYS A 1 94 ? -27.772 22.049 57.599 1.00 56.75 94 LYS A O 1
ATOM 753 N N . ALA A 1 95 ? -28.346 20.177 58.672 1.00 60.50 95 ALA A N 1
ATOM 754 C CA . ALA A 1 95 ? -29.743 20.555 58.882 1.00 60.50 95 ALA A CA 1
ATOM 755 C C . ALA A 1 95 ? -30.341 19.761 60.055 1.00 60.50 95 ALA A C 1
ATOM 757 O O . ALA A 1 95 ? -30.975 18.730 59.869 1.00 60.50 95 ALA A O 1
ATOM 758 N N . ALA A 1 96 ? -30.120 20.250 61.274 1.00 50.53 96 ALA A N 1
ATOM 759 C CA . ALA A 1 96 ? -30.929 19.933 62.449 1.00 50.53 96 ALA A CA 1
ATOM 760 C C . ALA A 1 96 ? -31.004 21.194 63.336 1.00 50.53 96 ALA A C 1
ATOM 762 O O . ALA A 1 96 ? -30.077 22.005 63.309 1.00 50.53 96 ALA A O 1
ATOM 763 N N . PRO A 1 97 ? -32.137 21.427 64.015 1.00 52.66 97 PRO A N 1
ATOM 764 C CA . PRO A 1 97 ? -32.926 22.641 63.824 1.00 52.66 97 PRO A CA 1
ATOM 765 C C . PRO A 1 97 ? -32.725 23.702 64.912 1.00 52.66 97 PRO A C 1
ATOM 767 O O . PRO A 1 97 ? -32.245 23.432 66.009 1.00 52.66 97 PRO A O 1
ATOM 770 N N . ALA A 1 98 ? -33.152 24.925 64.593 1.00 56.88 98 ALA A N 1
ATOM 771 C CA . ALA A 1 98 ? -33.378 25.985 65.564 1.00 56.88 98 ALA A CA 1
ATOM 772 C C . ALA A 1 98 ? -34.505 25.623 66.558 1.00 56.88 98 ALA A C 1
ATOM 774 O O . ALA A 1 98 ? -35.460 24.942 66.189 1.00 56.88 98 ALA A O 1
ATOM 775 N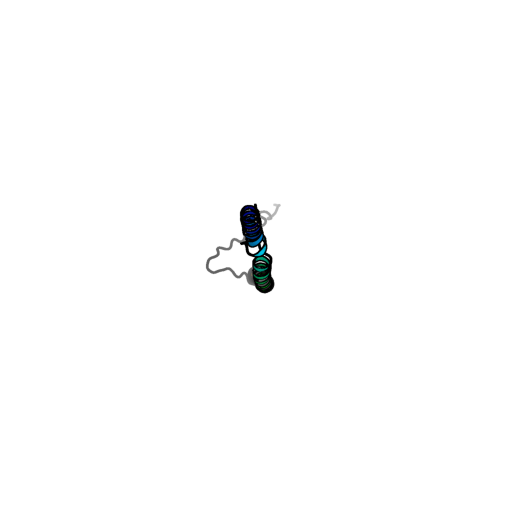 N . ALA A 1 99 ? -34.407 26.219 67.754 1.00 46.00 99 ALA A N 1
ATOM 776 C CA . ALA A 1 99 ? -35.418 26.390 68.810 1.00 46.00 99 ALA A CA 1
ATOM 777 C C . ALA A 1 99 ? -35.561 25.279 69.875 1.00 46.00 99 ALA A C 1
ATOM 779 O O . ALA A 1 99 ? -36.330 24.333 69.717 1.00 46.00 99 ALA A O 1
ATOM 780 N N . ARG A 1 100 ? -34.957 25.498 71.051 1.00 41.09 100 ARG A N 1
ATOM 781 C CA . ARG A 1 100 ? -35.600 26.161 72.205 1.00 41.09 100 ARG A CA 1
ATOM 782 C C . ARG A 1 100 ? -34.566 26.584 73.242 1.00 41.09 100 ARG A C 1
ATOM 784 O O . ARG A 1 100 ? -33.578 25.840 73.405 1.00 41.09 100 ARG A O 1
#

Secondary structure (DSSP, 8-state):
-HHHHHHHHHHHHHHHHHHHHSTTSHHHHHHHHHHHHHHHHHHHHHHHHHHHHHHHHHHHHHHHHHHHHHHHHHH----TT--------TTSSS------

Foldseek 3Di:
DVVVVVVVVVVVCVVVVCCCPNCPHPVNVVVVVVVVVVVVVVVVVVVVVVVVVVVVVVVVVVVVVVVVCCCCVPVVDDDPPDDDDDPPDPPPPPDDDDDD

pLDDT: mean 77.75, std 11.86, range [41.09, 94.44]

Radius of gyration: 39.25 Å; Cα contacts (8 Å, |Δi|>4): 17; chains: 1; bounding box: 72×33×120 Å

Solvent-accessible surface area (backbone atoms only — not comparable to full-atom values): 6145 Å² total; per-residue (Å²): 114,74,66,61,54,51,52,53,51,51,52,51,51,64,62,50,47,49,63,58,70,29,98,79,6,75,64,50,50,53,55,49,49,51,53,50,49,56,51,48,57,53,48,52,56,50,48,57,51,49,55,51,52,53,50,53,52,48,51,52,49,54,54,49,51,56,51,49,51,48,39,38,72,74,68,65,56,73,59,98,91,59,88,87,82,82,82,76,73,97,70,84,88,80,85,80,82,88,89,133

Sequence (100 aa):
MRWLALIFVAAIVALQYPMWLGKGGWFAVRELDRQVSLQRDANEKLRMRNEALDADVRDLKTGSEAIEERARSELGMIRQDEVFFLLQGAGAAKAAPAAR